Protein AF-A0A5B0H3F7-F1 (afdb_monomer_lite)

Secondary structure (DSSP, 8-state):
-PPP-PPEEEEEEEETT-TTS---GGGGGG-TTTTS-GGGGS-SS--HHHHHHHHHHHHT-TTHHHHHHHHHHHS-TTS--S-BTTB-HHHHHHHHHHTEEEEEEEE-----

Structure (mmCIF, N/CA/C/O backbone):
data_AF-A0A5B0H3F7-F1
#
_entry.id   AF-A0A5B0H3F7-F1
#
loop_
_atom_site.group_PDB
_atom_site.id
_atom_site.type_symbol
_atom_site.label_atom_id
_atom_site.label_alt_id
_atom_site.label_comp_id
_atom_site.label_asym_id
_atom_site.label_entity_id
_atom_site.label_seq_id
_atom_site.pdbx_PDB_ins_code
_atom_site.Cartn_x
_atom_site.Cartn_y
_atom_site.Cartn_z
_atom_site.occupancy
_atom_site.B_iso_or_equiv
_atom_site.auth_seq_id
_atom_site.auth_comp_id
_atom_site.auth_asym_id
_atom_site.auth_atom_id
_atom_site.pdbx_PDB_model_num
ATOM 1 N N . MET A 1 1 ? -2.502 -8.768 36.340 1.00 42.00 1 MET A N 1
ATOM 2 C CA . MET A 1 1 ? -3.172 -7.884 35.363 1.00 42.00 1 MET A CA 1
ATOM 3 C C . MET A 1 1 ? -3.046 -8.545 33.999 1.00 42.00 1 MET A C 1
ATOM 5 O O . MET A 1 1 ? -2.034 -8.363 33.337 1.00 42.00 1 MET A O 1
ATOM 9 N N . SER A 1 2 ? -3.989 -9.424 33.650 1.00 42.44 2 SER A N 1
ATOM 10 C CA . SER A 1 2 ? -3.982 -10.133 32.365 1.00 42.44 2 SER A CA 1
ATOM 11 C C . SER A 1 2 ? -4.442 -9.180 31.269 1.00 42.44 2 SER A C 1
ATOM 13 O O . SER A 1 2 ? -5.530 -8.616 31.375 1.00 42.44 2 SER A O 1
ATOM 15 N N . ALA A 1 3 ? -3.615 -8.972 30.245 1.00 51.62 3 ALA A N 1
ATOM 16 C CA . ALA A 1 3 ? -4.041 -8.264 29.045 1.00 51.62 3 ALA A CA 1
ATOM 17 C C . ALA A 1 3 ? -5.199 -9.046 28.398 1.00 51.62 3 ALA A C 1
ATOM 19 O O . ALA A 1 3 ? -5.106 -10.276 28.320 1.00 51.62 3 ALA A O 1
ATOM 20 N N . PRO A 1 4 ? -6.282 -8.386 27.949 1.00 50.69 4 PRO A N 1
ATOM 21 C CA . PRO A 1 4 ? -7.310 -9.071 27.184 1.00 50.69 4 PRO A CA 1
ATOM 22 C C . PRO A 1 4 ? -6.646 -9.675 25.946 1.00 50.69 4 PRO A C 1
ATOM 24 O O . PRO A 1 4 ? -5.893 -8.991 25.247 1.00 50.69 4 PRO A O 1
ATOM 27 N N . SER A 1 5 ? -6.895 -10.958 25.689 1.00 56.72 5 SER A N 1
ATOM 28 C CA . SER A 1 5 ? -6.510 -11.629 24.450 1.00 56.72 5 SER A CA 1
ATOM 29 C C . SER A 1 5 ? -7.325 -11.028 23.309 1.00 56.72 5 SER A C 1
ATOM 31 O O . SER A 1 5 ? -8.325 -11.593 22.876 1.00 56.72 5 SER A O 1
ATOM 33 N N . GLN A 1 6 ? -6.938 -9.832 22.861 1.00 61.44 6 GLN A N 1
ATOM 34 C CA . GLN A 1 6 ? -7.485 -9.233 21.657 1.00 61.44 6 GLN A CA 1
ATOM 35 C C . GLN A 1 6 ? -7.183 -10.212 20.523 1.00 61.44 6 GLN A C 1
ATOM 37 O O . GLN A 1 6 ? -6.019 -10.543 20.279 1.00 61.44 6 GLN A O 1
ATOM 42 N N . GLY A 1 7 ? -8.242 -10.753 19.915 1.00 63.22 7 GLY A N 1
ATOM 43 C CA . GLY A 1 7 ? -8.138 -11.728 18.836 1.00 63.22 7 GLY A CA 1
ATOM 44 C C . GLY A 1 7 ? -7.143 -11.267 17.773 1.00 63.22 7 GLY A C 1
ATOM 45 O O . GLY A 1 7 ? -6.934 -10.071 17.560 1.00 63.22 7 GLY A O 1
ATOM 46 N N . ARG A 1 8 ? -6.492 -12.221 17.105 1.00 72.62 8 ARG A N 1
ATOM 47 C CA . ARG A 1 8 ? -5.440 -11.887 16.138 1.00 72.62 8 ARG A CA 1
ATOM 48 C C . ARG A 1 8 ? -6.055 -11.068 14.995 1.00 72.62 8 ARG A C 1
ATOM 50 O O . ARG A 1 8 ? -7.002 -11.558 14.367 1.00 72.62 8 ARG A O 1
ATOM 57 N N . PRO A 1 9 ? -5.541 -9.859 14.698 1.00 78.25 9 PRO A N 1
ATOM 58 C CA . PRO A 1 9 ? -5.997 -9.113 13.540 1.00 78.25 9 PRO A CA 1
ATOM 59 C C . PRO A 1 9 ? -5.624 -9.897 12.283 1.00 78.25 9 PRO A C 1
ATOM 61 O O .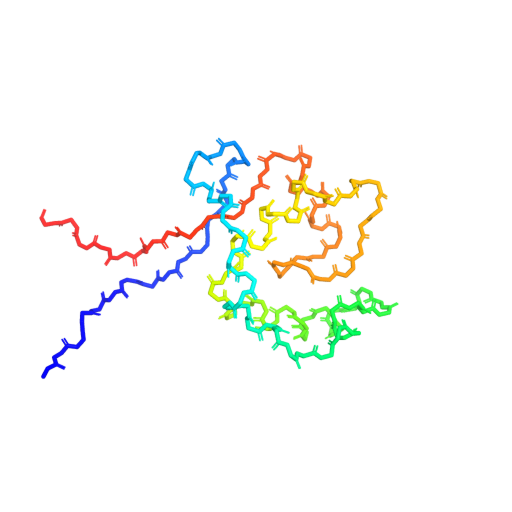 PRO A 1 9 ? -4.477 -10.309 12.092 1.00 78.25 9 PRO A O 1
ATOM 64 N N . VAL A 1 10 ? -6.613 -10.123 11.430 1.00 83.25 10 VAL A N 1
ATOM 65 C CA . VAL A 1 10 ? -6.451 -10.725 10.112 1.00 83.25 10 VAL A CA 1
ATOM 66 C C . VAL A 1 10 ? -6.860 -9.719 9.053 1.00 83.25 10 VAL A C 1
ATOM 68 O O . VAL A 1 10 ? -7.756 -8.901 9.253 1.00 83.25 10 VAL A O 1
ATOM 71 N N . LEU A 1 11 ? -6.211 -9.798 7.899 1.00 86.75 11 LEU A N 1
ATOM 72 C CA . LEU A 1 11 ? -6.597 -9.010 6.740 1.00 86.75 11 LEU A CA 1
ATOM 73 C C . LEU A 1 11 ? -7.559 -9.821 5.883 1.00 86.75 11 LEU A C 1
ATOM 75 O O . LEU A 1 11 ? -7.297 -10.990 5.589 1.00 86.75 11 LEU A O 1
ATOM 79 N N . ARG A 1 12 ? -8.657 -9.191 5.475 1.00 88.75 12 ARG A N 1
ATOM 80 C CA . ARG A 1 12 ? -9.639 -9.757 4.550 1.00 88.75 12 ARG A CA 1
ATOM 81 C C . ARG A 1 12 ? -9.741 -8.894 3.305 1.00 88.75 12 ARG A C 1
ATOM 83 O O . ARG A 1 12 ? -9.623 -7.676 3.389 1.00 88.75 12 ARG A O 1
ATOM 90 N N . LEU A 1 13 ? -9.962 -9.540 2.164 1.00 91.06 13 LEU A N 1
ATOM 91 C CA . LEU A 1 13 ? -10.334 -8.853 0.932 1.00 91.06 13 LEU A CA 1
ATOM 92 C C . LEU A 1 13 ? -11.806 -8.449 1.015 1.00 91.06 13 LEU A C 1
ATOM 94 O O . LEU A 1 13 ? -12.653 -9.289 1.313 1.00 91.06 13 LEU A O 1
ATOM 98 N N . VAL A 1 14 ? -12.088 -7.178 0.753 1.00 90.44 14 VAL A N 1
ATOM 99 C CA . VAL A 1 14 ? -13.434 -6.588 0.781 1.00 90.44 14 VAL A CA 1
ATOM 100 C C . VAL A 1 14 ? -13.632 -5.672 -0.433 1.00 90.44 14 VAL A C 1
ATOM 102 O O . VAL A 1 14 ? -12.635 -5.246 -1.026 1.00 90.44 14 VAL A O 1
ATOM 105 N N . PRO A 1 15 ? -14.877 -5.349 -0.831 1.00 90.69 15 PRO A N 1
ATOM 106 C CA . PRO A 1 15 ? -15.131 -4.331 -1.847 1.00 90.69 15 PRO A CA 1
ATOM 107 C C . PRO A 1 15 ? -14.531 -2.975 -1.458 1.00 90.69 15 PRO A C 1
ATOM 109 O O . PRO A 1 15 ? -14.599 -2.570 -0.303 1.00 90.69 15 PRO A O 1
ATOM 112 N N . ILE A 1 16 ? -13.989 -2.234 -2.427 1.00 84.31 16 ILE A N 1
ATOM 113 C CA . ILE A 1 16 ? -13.420 -0.893 -2.197 1.00 84.31 16 ILE A CA 1
ATOM 114 C C . ILE A 1 16 ? -14.477 0.135 -1.754 1.00 84.31 16 ILE A C 1
ATOM 116 O O . ILE A 1 16 ? -14.140 1.179 -1.211 1.00 84.31 16 ILE A O 1
ATOM 120 N N . THR A 1 17 ? -15.757 -0.176 -1.961 1.00 81.94 17 THR A N 1
ATOM 121 C CA . THR A 1 17 ? -16.913 0.627 -1.540 1.00 81.94 17 THR A CA 1
ATOM 122 C C . THR A 1 17 ? -17.342 0.370 -0.091 1.00 81.94 17 THR A C 1
ATOM 124 O O . THR A 1 17 ? -18.410 0.830 0.304 1.00 81.94 17 THR A O 1
ATOM 127 N N . ASP A 1 18 ? -16.587 -0.414 0.683 1.00 78.44 18 ASP A N 1
ATOM 128 C CA . ASP A 1 18 ? -16.907 -0.700 2.083 1.00 78.44 18 ASP A CA 1
ATOM 129 C C . ASP A 1 18 ? -16.906 0.603 2.917 1.00 78.44 18 ASP A C 1
ATOM 131 O O . ASP A 1 18 ? -15.869 1.265 3.010 1.00 78.44 18 ASP A O 1
ATOM 135 N N . PRO A 1 19 ? -18.036 0.990 3.545 1.00 66.00 19 PRO A N 1
ATOM 136 C CA . PRO A 1 19 ? -18.142 2.238 4.304 1.00 66.00 19 PRO A CA 1
ATOM 137 C C . PRO A 1 19 ? -17.324 2.235 5.605 1.00 66.00 19 PRO A C 1
ATOM 139 O O . PRO A 1 19 ? -17.204 3.274 6.249 1.00 66.00 19 PRO A O 1
ATOM 142 N N . THR A 1 20 ? -16.770 1.089 6.013 1.00 67.25 20 THR A N 1
ATOM 143 C CA . THR A 1 20 ? -15.850 0.992 7.158 1.00 67.25 20 THR A CA 1
ATOM 144 C C . THR A 1 20 ? -14.418 1.404 6.809 1.00 67.25 20 THR A C 1
ATOM 146 O O . THR A 1 20 ? -13.583 1.557 7.704 1.00 67.25 20 THR A O 1
ATOM 149 N N . ALA A 1 21 ? -14.116 1.620 5.524 1.00 60.56 21 ALA A N 1
ATOM 150 C CA . ALA A 1 21 ? -12.844 2.171 5.088 1.00 60.56 21 ALA A CA 1
ATOM 151 C C . ALA A 1 21 ? -12.715 3.639 5.536 1.00 60.56 21 ALA A C 1
ATOM 153 O O . ALA A 1 21 ? -13.382 4.529 5.017 1.00 60.56 21 ALA A O 1
ATOM 154 N N . SER A 1 22 ? -11.854 3.895 6.523 1.00 61.53 22 SER A N 1
ATOM 155 C CA . SER A 1 22 ? -11.592 5.247 7.031 1.00 61.53 22 SER A CA 1
ATOM 156 C C . SER A 1 22 ? -10.865 6.120 5.997 1.00 61.53 22 SER A C 1
ATOM 158 O O . SER A 1 22 ? -9.853 5.702 5.436 1.00 61.53 22 SER A O 1
ATOM 160 N N . THR A 1 23 ? -11.339 7.356 5.810 1.00 62.56 23 THR A N 1
ATOM 161 C CA . THR A 1 23 ? -10.692 8.418 5.005 1.00 62.56 23 THR A CA 1
ATOM 162 C C . THR A 1 23 ? -9.637 9.203 5.803 1.00 62.56 23 THR A C 1
ATOM 164 O O . THR A 1 23 ? -9.028 10.138 5.287 1.00 62.56 23 THR A O 1
ATOM 167 N N . ASP A 1 24 ? -9.430 8.872 7.081 1.00 68.25 24 ASP A N 1
ATOM 168 C CA . ASP A 1 24 ? -8.490 9.581 7.952 1.00 68.25 24 ASP A CA 1
ATOM 169 C C . ASP A 1 24 ? -7.046 9.359 7.491 1.00 68.25 24 ASP A C 1
ATOM 171 O O . ASP A 1 24 ? -6.558 8.238 7.498 1.00 68.25 24 ASP A O 1
ATOM 175 N N . THR A 1 25 ? -6.337 10.421 7.119 1.00 76.38 25 THR A N 1
ATOM 176 C CA . THR A 1 25 ? -4.954 10.363 6.627 1.00 76.38 25 THR A CA 1
ATOM 177 C C . THR A 1 25 ? -3.906 10.177 7.724 1.00 76.38 25 THR A C 1
ATOM 179 O O . THR A 1 25 ? -2.745 9.902 7.396 1.00 76.38 25 THR A O 1
ATOM 182 N N . ARG A 1 26 ? -4.294 10.285 9.005 1.00 86.19 26 ARG A N 1
ATOM 183 C CA . ARG A 1 26 ? -3.396 10.137 10.165 1.00 86.19 26 ARG A CA 1
ATOM 184 C C . ARG A 1 26 ? -2.766 8.753 10.277 1.00 86.19 26 ARG A C 1
ATOM 186 O O . ARG A 1 26 ? -1.714 8.623 10.888 1.00 86.19 26 ARG A O 1
ATOM 193 N N . TRP A 1 27 ? -3.317 7.742 9.596 1.00 88.62 27 TRP A N 1
ATOM 194 C CA . TRP A 1 27 ? -2.714 6.405 9.529 1.00 88.62 27 TRP A CA 1
ATOM 195 C C . TRP A 1 27 ? -1.250 6.431 9.061 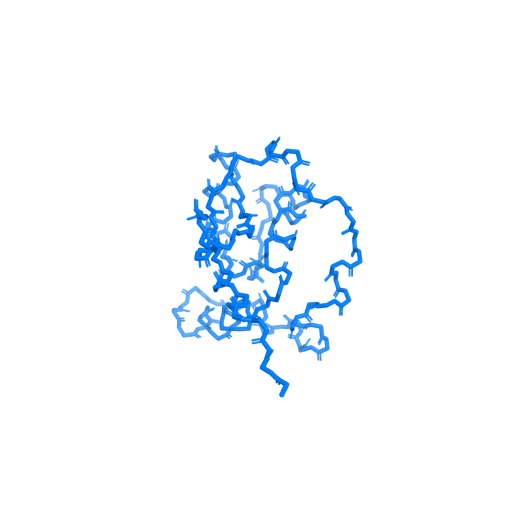1.00 88.62 27 TRP A C 1
ATOM 197 O O . TRP A 1 27 ? -0.487 5.524 9.386 1.00 88.62 27 TRP A O 1
ATOM 207 N N . ARG A 1 28 ? -0.832 7.450 8.293 1.00 91.56 28 ARG A N 1
ATOM 208 C CA . ARG A 1 28 ? 0.555 7.573 7.818 1.00 91.56 28 ARG A CA 1
ATOM 209 C C . ARG A 1 28 ? 1.559 7.712 8.965 1.00 91.56 28 ARG A C 1
ATOM 211 O O . ARG A 1 28 ? 2.689 7.261 8.806 1.00 91.56 28 ARG A O 1
ATOM 218 N N . GLU A 1 29 ? 1.149 8.284 10.095 1.00 91.31 29 GLU A N 1
ATOM 219 C CA . GLU A 1 29 ? 1.995 8.477 11.282 1.00 91.31 29 GLU A CA 1
ATOM 220 C C . GLU A 1 29 ? 2.323 7.143 11.973 1.00 91.31 29 GLU A C 1
ATOM 222 O O . GLU A 1 29 ? 3.430 6.963 12.475 1.00 91.31 29 GLU A O 1
ATOM 227 N N . ASP A 1 30 ? 1.413 6.168 11.894 1.00 93.62 30 ASP A N 1
ATOM 228 C CA . ASP A 1 30 ? 1.568 4.826 12.474 1.00 93.62 30 ASP A CA 1
ATOM 229 C C . ASP A 1 30 ? 2.185 3.807 11.493 1.00 93.62 30 ASP A C 1
ATOM 231 O O . ASP A 1 30 ? 2.227 2.595 11.749 1.00 93.62 30 ASP A O 1
ATOM 235 N N . ALA A 1 31 ? 2.637 4.257 10.320 1.00 95.50 31 ALA A N 1
ATOM 236 C CA . ALA A 1 31 ? 3.195 3.373 9.310 1.00 95.50 31 ALA A CA 1
ATOM 237 C C . ALA A 1 31 ? 4.560 2.823 9.745 1.00 95.50 31 ALA A C 1
ATOM 239 O O . ALA A 1 31 ? 5.523 3.563 9.903 1.00 95.50 31 ALA A O 1
ATOM 240 N N . ALA A 1 32 ? 4.696 1.496 9.813 1.00 96.25 32 ALA A N 1
ATOM 241 C CA . ALA A 1 32 ? 5.962 0.839 10.167 1.00 96.25 32 ALA A CA 1
ATOM 242 C C . ALA A 1 32 ? 7.115 1.122 9.178 1.00 96.25 32 ALA A C 1
ATOM 244 O O . ALA A 1 32 ? 8.274 0.849 9.477 1.00 96.25 32 ALA A O 1
ATOM 245 N N . CYS A 1 33 ? 6.799 1.619 7.979 1.00 95.75 33 CYS A N 1
ATOM 246 C CA . CYS A 1 33 ? 7.786 2.059 6.998 1.00 95.75 33 CYS A CA 1
ATOM 247 C C . CYS A 1 33 ? 8.198 3.530 7.148 1.00 95.75 33 CYS A C 1
ATOM 249 O O . CYS A 1 33 ? 9.120 3.955 6.454 1.00 95.75 33 CYS A O 1
ATOM 251 N N . ALA A 1 34 ? 7.538 4.311 8.009 1.00 94.00 34 ALA A N 1
ATOM 252 C CA . ALA A 1 34 ? 7.909 5.696 8.259 1.00 94.00 34 ALA A CA 1
ATOM 253 C C . ALA A 1 34 ? 9.351 5.768 8.792 1.00 94.00 34 ALA A C 1
ATOM 255 O O . ALA A 1 34 ? 9.733 5.023 9.693 1.00 94.00 34 ALA A O 1
ATOM 256 N N . GLY A 1 35 ? 10.169 6.637 8.192 1.00 91.75 35 GLY A N 1
ATOM 257 C CA . GLY A 1 35 ? 11.587 6.787 8.536 1.00 91.75 35 GLY A CA 1
ATOM 258 C C . GLY A 1 35 ? 12.532 5.748 7.917 1.00 91.75 35 GLY A C 1
ATOM 259 O O . GLY A 1 35 ? 13.738 5.837 8.131 1.00 91.75 35 GLY A O 1
ATOM 260 N N . LEU A 1 36 ? 12.026 4.784 7.139 1.00 95.00 36 LEU A N 1
ATOM 261 C CA . LEU A 1 36 ? 12.871 3.908 6.323 1.00 95.00 36 LEU A CA 1
ATOM 262 C C . LEU A 1 36 ? 13.213 4.568 4.982 1.00 95.00 36 LEU A C 1
ATOM 264 O O . LEU A 1 36 ? 12.462 5.402 4.480 1.00 95.00 36 LEU A O 1
ATOM 268 N N . ASP A 1 37 ? 14.324 4.137 4.383 1.00 94.75 37 ASP A N 1
ATOM 269 C CA . ASP A 1 37 ? 14.712 4.538 3.029 1.00 94.75 37 ASP A CA 1
ATOM 270 C C . ASP A 1 37 ? 13.617 4.163 2.016 1.00 94.75 37 ASP A C 1
ATOM 272 O O . ASP A 1 37 ? 13.188 3.004 1.940 1.00 94.75 37 ASP A O 1
ATOM 276 N N . THR A 1 38 ? 13.172 5.150 1.239 1.00 92.62 38 THR A N 1
ATOM 277 C CA . THR A 1 38 ? 12.129 4.994 0.228 1.00 92.62 38 THR A CA 1
ATOM 278 C C . THR A 1 38 ? 12.549 4.033 -0.872 1.00 92.62 38 THR A C 1
ATOM 280 O O . THR A 1 38 ? 11.710 3.250 -1.316 1.00 92.62 38 THR A O 1
ATOM 283 N N . GLU A 1 39 ? 13.830 4.004 -1.255 1.00 94.25 39 GLU A N 1
ATOM 284 C CA . GLU A 1 39 ? 14.339 3.139 -2.334 1.00 94.25 39 GLU A CA 1
ATOM 285 C C . GLU A 1 39 ? 14.105 1.655 -2.038 1.00 94.25 39 GLU A C 1
ATOM 287 O O . GLU A 1 39 ? 13.876 0.841 -2.934 1.00 94.25 39 GLU A O 1
ATOM 292 N N . ARG A 1 40 ? 14.026 1.293 -0.753 1.00 93.88 40 ARG A N 1
ATOM 293 C CA . ARG A 1 40 ? 13.698 -0.068 -0.319 1.00 93.88 40 ARG A CA 1
ATOM 294 C C . ARG A 1 40 ? 12.325 -0.539 -0.804 1.00 93.88 40 ARG A C 1
ATOM 296 O O . ARG A 1 40 ? 12.102 -1.744 -0.914 1.00 93.88 40 ARG A O 1
ATOM 303 N N . PHE A 1 41 ? 11.404 0.386 -1.066 1.00 95.88 41 PHE A N 1
ATOM 304 C CA . PHE A 1 41 ? 10.051 0.106 -1.541 1.00 95.88 41 PHE A CA 1
ATOM 305 C C . PHE A 1 41 ? 9.913 0.237 -3.062 1.00 95.88 41 PHE A C 1
ATOM 307 O O . PHE A 1 41 ? 8.840 -0.062 -3.582 1.00 95.88 41 PHE A O 1
ATOM 314 N N . PHE A 1 42 ? 10.978 0.594 -3.785 1.00 95.25 42 PHE A N 1
ATOM 315 C CA . PHE A 1 42 ? 11.019 0.673 -5.248 1.00 95.25 42 PHE A CA 1
ATOM 316 C C . PHE A 1 42 ? 12.079 -0.292 -5.800 1.00 95.25 42 PHE A C 1
ATOM 318 O O . PHE A 1 42 ? 13.145 0.131 -6.237 1.00 95.25 42 PHE A O 1
ATOM 325 N N . PRO A 1 43 ? 11.820 -1.614 -5.771 1.00 91.62 43 PRO A N 1
ATOM 326 C CA . PRO A 1 43 ? 12.796 -2.583 -6.248 1.00 91.62 43 PRO A CA 1
ATOM 327 C C . PRO A 1 43 ? 13.072 -2.402 -7.749 1.00 91.62 43 PRO A C 1
ATOM 329 O O . PRO A 1 43 ? 12.157 -2.169 -8.538 1.00 91.62 43 PRO A O 1
ATOM 332 N N . VAL A 1 44 ? 14.342 -2.560 -8.137 1.00 89.19 44 VAL A N 1
ATOM 333 C CA . VAL A 1 44 ? 14.811 -2.457 -9.535 1.00 89.19 44 VAL A CA 1
ATOM 334 C C . VAL A 1 44 ? 14.367 -3.629 -10.417 1.00 89.19 44 VAL A C 1
ATOM 336 O O . VAL A 1 44 ? 14.457 -3.555 -11.640 1.00 89.19 44 VAL A O 1
ATOM 339 N N . ASP A 1 45 ? 13.911 -4.722 -9.803 1.00 88.00 45 ASP A N 1
ATOM 340 C CA . ASP A 1 45 ? 13.399 -5.909 -10.474 1.00 88.00 45 ASP A CA 1
ATOM 341 C C . ASP A 1 45 ? 12.270 -6.581 -9.674 1.00 88.00 45 ASP A C 1
ATOM 343 O O . ASP A 1 45 ? 12.085 -6.341 -8.480 1.00 88.00 45 ASP A O 1
ATOM 347 N N . ASP A 1 46 ? 11.527 -7.467 -10.340 1.00 87.06 46 ASP A N 1
ATOM 348 C CA . ASP A 1 46 ? 10.415 -8.221 -9.748 1.00 87.06 46 ASP A CA 1
ATOM 349 C C . ASP A 1 46 ? 10.861 -9.551 -9.108 1.00 87.06 46 ASP A C 1
ATOM 351 O O . ASP A 1 46 ? 10.041 -10.442 -8.857 1.00 87.06 46 ASP A O 1
ATOM 355 N N . ARG A 1 47 ? 12.163 -9.745 -8.849 1.00 91.00 47 ARG A N 1
ATOM 356 C CA . ARG A 1 47 ? 12.637 -10.995 -8.242 1.00 91.00 47 ARG A CA 1
ATOM 357 C C . ARG A 1 47 ? 12.074 -11.125 -6.830 1.00 91.00 47 ARG A C 1
ATOM 359 O O . ARG A 1 47 ? 12.013 -10.165 -6.063 1.00 91.00 47 ARG A O 1
ATOM 366 N N . ALA A 1 48 ? 11.736 -12.357 -6.448 1.00 89.12 48 ALA A N 1
ATOM 367 C CA . ALA A 1 48 ? 11.115 -12.641 -5.156 1.00 89.12 48 ALA A CA 1
ATOM 368 C C . ALA A 1 48 ? 11.918 -12.088 -3.962 1.00 89.12 48 ALA A C 1
ATOM 370 O O . ALA A 1 48 ? 11.326 -11.582 -3.015 1.00 89.12 48 ALA A O 1
ATOM 371 N N . ALA A 1 49 ? 13.254 -12.125 -4.012 1.00 90.00 49 ALA A N 1
ATOM 372 C CA . ALA A 1 49 ? 14.108 -11.586 -2.952 1.00 90.00 49 ALA A CA 1
ATOM 373 C C . ALA A 1 49 ? 13.991 -10.053 -2.801 1.00 90.00 49 ALA A C 1
ATOM 375 O O . ALA A 1 49 ? 13.885 -9.551 -1.675 1.00 90.00 49 ALA A O 1
ATOM 376 N N . SER A 1 50 ? 13.963 -9.333 -3.928 1.00 91.06 50 SER A N 1
ATOM 377 C CA . SER A 1 50 ? 13.817 -7.873 -4.001 1.00 91.06 50 SER A CA 1
ATOM 378 C C . SER A 1 50 ? 12.446 -7.425 -3.499 1.00 91.06 50 SER A C 1
ATOM 380 O O . SER A 1 50 ? 12.333 -6.443 -2.773 1.00 91.06 50 SER A O 1
ATOM 382 N N . VAL A 1 51 ? 11.404 -8.196 -3.817 1.00 94.19 51 VAL A N 1
ATOM 383 C CA . VAL A 1 51 ? 10.015 -7.913 -3.436 1.00 94.19 51 VAL A CA 1
ATOM 384 C C . VAL A 1 51 ? 9.705 -8.314 -1.986 1.00 94.19 51 VAL A C 1
ATOM 386 O O . VAL A 1 51 ? 8.993 -7.602 -1.276 1.00 94.19 51 VAL A O 1
ATOM 389 N N . GLU A 1 52 ? 10.217 -9.447 -1.502 1.00 94.50 52 GLU A N 1
ATOM 390 C CA . GLU A 1 52 ? 9.860 -9.970 -0.175 1.00 94.50 52 GLU A CA 1
ATOM 391 C C . GLU A 1 52 ? 10.421 -9.100 0.963 1.00 94.50 52 GLU A C 1
ATOM 393 O O . GLU A 1 52 ? 9.805 -8.969 2.022 1.00 94.50 52 GLU A O 1
ATOM 398 N N . THR A 1 53 ? 11.567 -8.453 0.752 1.00 91.75 53 THR A N 1
ATOM 399 C CA . THR A 1 53 ? 12.203 -7.592 1.758 1.00 91.75 53 THR A CA 1
ATOM 400 C C . THR A 1 53 ? 11.333 -6.403 2.196 1.00 91.75 53 THR A C 1
ATOM 402 O O . THR A 1 53 ? 11.103 -6.280 3.403 1.00 91.75 53 THR A O 1
ATOM 405 N N . PRO A 1 54 ? 10.812 -5.548 1.296 1.00 94.62 54 PRO A N 1
ATOM 406 C CA . PRO A 1 54 ? 9.833 -4.521 1.657 1.00 94.62 54 PRO A CA 1
ATOM 407 C C . PRO A 1 54 ? 8.483 -5.109 2.083 1.00 94.62 54 PRO A C 1
ATOM 409 O O . PRO A 1 54 ? 7.862 -4.597 3.016 1.00 94.62 54 PRO A O 1
ATOM 412 N N . ARG A 1 55 ? 8.032 -6.226 1.487 1.00 94.81 55 ARG A N 1
ATOM 413 C CA . ARG A 1 55 ? 6.772 -6.870 1.907 1.00 94.81 55 ARG A CA 1
ATOM 414 C C . ARG A 1 55 ? 6.777 -7.287 3.372 1.00 94.81 55 ARG A C 1
ATOM 416 O O . ARG A 1 55 ? 5.736 -7.166 4.016 1.00 94.81 55 ARG A O 1
ATOM 423 N N . ARG A 1 56 ? 7.908 -7.751 3.913 1.00 95.12 56 ARG A N 1
ATOM 424 C CA . ARG A 1 56 ? 8.031 -8.087 5.341 1.00 95.12 56 ARG A CA 1
ATOM 425 C C . ARG A 1 56 ? 7.705 -6.904 6.248 1.00 95.12 56 ARG A C 1
ATOM 427 O O . ARG A 1 56 ? 6.992 -7.099 7.226 1.00 95.12 56 ARG A O 1
ATOM 434 N N . VAL A 1 57 ? 8.144 -5.695 5.889 1.00 95.94 57 VAL A N 1
ATOM 435 C CA . VAL A 1 57 ? 7.788 -4.469 6.624 1.00 95.94 57 VAL A CA 1
ATOM 436 C C . VAL A 1 57 ? 6.274 -4.269 6.591 1.00 95.94 57 VAL A C 1
ATOM 438 O O . VAL A 1 57 ? 5.642 -4.083 7.627 1.00 95.94 57 VAL A O 1
ATOM 441 N N . CYS A 1 58 ? 5.661 -4.397 5.413 1.00 95.56 58 CYS A N 1
ATOM 442 C CA . CYS A 1 58 ? 4.217 -4.240 5.281 1.00 95.56 58 CYS A CA 1
ATOM 443 C C . CYS A 1 58 ? 3.418 -5.308 6.050 1.00 95.56 58 CYS A C 1
ATOM 445 O O . CYS A 1 58 ? 2.360 -4.987 6.580 1.00 95.56 58 CYS A O 1
ATOM 447 N N . ARG A 1 59 ? 3.885 -6.564 6.128 1.00 92.00 59 ARG A N 1
ATOM 448 C CA . ARG A 1 59 ? 3.162 -7.668 6.798 1.00 92.00 59 ARG A CA 1
ATOM 449 C C . ARG A 1 59 ? 2.913 -7.412 8.286 1.00 92.00 59 ARG A C 1
ATOM 451 O O . ARG A 1 59 ? 1.880 -7.847 8.782 1.00 92.00 59 ARG A O 1
ATOM 458 N N . GLY A 1 60 ? 3.828 -6.721 8.964 1.00 90.56 60 GLY A N 1
ATOM 459 C CA . GLY A 1 60 ? 3.679 -6.318 10.366 1.00 90.56 60 GLY A CA 1
ATOM 460 C C . GLY A 1 60 ? 3.117 -4.907 10.561 1.00 90.56 60 GLY A C 1
ATOM 461 O O . GLY A 1 60 ? 2.990 -4.465 11.697 1.00 90.56 60 GLY A O 1
ATOM 462 N N . CYS A 1 61 ? 2.812 -4.184 9.481 1.00 93.81 61 CYS A N 1
ATOM 463 C CA . CYS A 1 61 ? 2.400 -2.787 9.558 1.00 93.81 61 CYS A CA 1
ATOM 464 C C . CYS A 1 61 ? 0.930 -2.674 10.010 1.00 93.81 61 CYS A C 1
ATOM 466 O O . CYS A 1 61 ? 0.054 -3.214 9.321 1.00 93.81 61 CYS A O 1
ATOM 468 N N . PRO A 1 62 ? 0.627 -1.953 11.109 1.00 91.44 62 PRO A N 1
ATOM 469 C CA . PRO A 1 62 ? -0.731 -1.868 11.659 1.00 91.44 62 PRO A CA 1
ATOM 470 C C . PRO A 1 62 ? -1.712 -1.175 10.706 1.00 91.44 62 PRO A C 1
ATOM 472 O O . PRO A 1 62 ? -2.901 -1.479 10.693 1.00 91.44 62 PRO A O 1
ATOM 475 N N . VAL A 1 63 ? -1.201 -0.301 9.838 1.00 93.38 63 VAL A N 1
ATOM 476 C CA . VAL A 1 63 ? -1.991 0.505 8.896 1.00 93.38 63 VAL A CA 1
ATOM 477 C C . VAL A 1 63 ? -2.011 -0.061 7.478 1.00 93.38 63 VAL A C 1
ATOM 479 O O . VAL A 1 63 ? -2.375 0.630 6.528 1.00 93.38 63 VAL A O 1
ATOM 482 N N . ARG A 1 64 ? -1.633 -1.335 7.298 1.00 93.00 64 ARG A N 1
ATOM 483 C CA . ARG A 1 64 ? -1.543 -1.971 5.973 1.00 93.00 64 ARG A CA 1
ATOM 484 C C . ARG A 1 64 ? -2.838 -1.860 5.157 1.00 93.00 64 ARG A C 1
ATOM 486 O O . ARG A 1 64 ? -2.759 -1.635 3.951 1.00 93.00 64 ARG A O 1
ATOM 493 N N . ALA A 1 65 ? -3.997 -2.027 5.797 1.00 91.44 65 ALA A N 1
ATOM 494 C CA . ALA A 1 65 ? -5.301 -1.913 5.143 1.00 91.44 65 ALA A CA 1
ATOM 495 C C . ALA A 1 65 ? -5.571 -0.481 4.652 1.00 91.44 65 ALA A C 1
ATOM 497 O O . ALA A 1 65 ? -5.808 -0.279 3.465 1.00 91.44 65 ALA A O 1
ATOM 498 N N . ALA A 1 66 ? -5.436 0.508 5.541 1.00 90.75 66 ALA A N 1
ATOM 499 C CA . ALA A 1 66 ? -5.641 1.919 5.215 1.00 90.75 66 ALA A CA 1
ATOM 500 C C . ALA A 1 66 ? -4.685 2.400 4.109 1.00 90.75 66 ALA A C 1
ATOM 502 O O . ALA A 1 66 ? -5.121 3.022 3.146 1.00 90.75 66 ALA A O 1
ATOM 503 N N . CYS A 1 67 ? -3.406 2.015 4.193 1.00 93.81 67 CYS A N 1
ATOM 504 C CA . CYS A 1 67 ? -2.395 2.318 3.180 1.00 93.81 67 CYS A CA 1
ATOM 505 C C . CYS A 1 67 ? -2.784 1.803 1.788 1.00 93.81 67 CYS A C 1
ATOM 507 O O . CYS A 1 67 ? -2.646 2.526 0.803 1.00 93.81 67 CYS A O 1
ATOM 509 N N . LEU A 1 68 ? -3.261 0.557 1.690 1.00 93.62 68 LEU A N 1
ATOM 510 C CA . LEU A 1 68 ? -3.639 -0.013 0.400 1.00 93.62 68 LEU A CA 1
ATOM 511 C C . LEU A 1 68 ? -4.895 0.649 -0.168 1.00 93.62 68 LEU A C 1
ATOM 513 O O . LEU A 1 68 ? -4.926 0.942 -1.359 1.00 93.62 68 LEU A O 1
ATOM 517 N N . THR A 1 69 ? -5.902 0.896 0.669 1.00 91.38 69 THR A N 1
ATOM 518 C CA . THR A 1 69 ? -7.137 1.568 0.249 1.00 91.38 69 THR A CA 1
ATOM 519 C C . THR A 1 69 ? -6.855 2.976 -0.271 1.00 91.38 69 THR A C 1
ATOM 521 O O . THR A 1 69 ? -7.303 3.318 -1.362 1.00 91.38 69 THR A O 1
ATOM 524 N N . ASP A 1 70 ? -6.061 3.761 0.462 1.00 90.69 70 ASP A N 1
ATOM 525 C CA . ASP A 1 70 ? -5.667 5.117 0.066 1.00 90.69 70 ASP A CA 1
ATOM 526 C C . ASP A 1 70 ? -4.892 5.117 -1.258 1.00 90.69 70 ASP A C 1
ATOM 528 O O . ASP A 1 70 ? -5.233 5.863 -2.178 1.00 90.69 70 ASP A O 1
ATOM 532 N N . VAL A 1 71 ? -3.908 4.224 -1.411 1.00 93.38 71 VAL A N 1
ATOM 533 C CA . VAL A 1 71 ? -3.146 4.109 -2.663 1.00 93.38 71 VAL A CA 1
ATOM 534 C C . VAL A 1 71 ? -4.037 3.697 -3.829 1.00 93.38 71 VAL A C 1
ATOM 536 O O . VAL A 1 71 ? -3.942 4.303 -4.889 1.00 93.38 71 VAL A O 1
ATOM 539 N N . LEU A 1 72 ? -4.919 2.708 -3.667 1.00 92.81 72 LEU A N 1
ATOM 540 C CA . LEU A 1 72 ? -5.807 2.273 -4.750 1.00 92.81 72 LEU A CA 1
ATOM 541 C C . LEU A 1 72 ? -6.796 3.366 -5.181 1.00 92.81 72 LEU A C 1
ATOM 543 O O . LEU A 1 72 ? -7.205 3.367 -6.341 1.00 92.81 72 LEU A O 1
ATOM 547 N N . ALA A 1 73 ? -7.166 4.272 -4.271 1.00 89.50 73 ALA A N 1
ATOM 548 C CA . ALA A 1 73 ? -8.046 5.402 -4.553 1.00 89.50 73 ALA A CA 1
ATOM 549 C C . ALA A 1 73 ? -7.328 6.587 -5.226 1.00 89.50 73 ALA A C 1
ATOM 551 O O . ALA A 1 73 ? -7.974 7.371 -5.919 1.00 89.50 73 ALA A O 1
ATOM 552 N N . THR A 1 74 ? -6.017 6.737 -5.015 1.00 90.25 74 THR A N 1
ATOM 553 C CA . THR A 1 74 ? -5.263 7.944 -5.405 1.00 90.25 74 THR A CA 1
ATOM 554 C C . THR A 1 74 ? -4.218 7.714 -6.497 1.00 90.25 74 THR A C 1
ATOM 556 O O . THR A 1 74 ? -3.870 8.657 -7.208 1.00 90.25 74 THR A O 1
ATOM 559 N N . GLU A 1 75 ? -3.700 6.492 -6.660 1.00 91.62 75 GLU A N 1
ATOM 560 C CA . GLU A 1 75 ? -2.664 6.198 -7.652 1.00 91.62 75 GLU A CA 1
ATOM 561 C C . GLU A 1 75 ? -3.237 6.138 -9.074 1.00 91.62 75 GLU A C 1
ATOM 563 O O . GLU A 1 75 ? -4.297 5.557 -9.309 1.00 91.62 75 GLU A O 1
ATOM 568 N N . ASP A 1 76 ? -2.494 6.665 -10.053 1.00 92.62 76 ASP A N 1
ATOM 569 C CA . ASP A 1 76 ? -2.839 6.535 -11.470 1.00 92.62 76 ASP A CA 1
ATOM 570 C C . ASP A 1 76 ? -2.874 5.041 -11.863 1.00 92.62 76 ASP A C 1
ATOM 572 O O . ASP A 1 76 ? -1.837 4.362 -11.824 1.00 92.62 76 ASP A O 1
ATOM 576 N N . PRO A 1 77 ? -4.034 4.488 -12.275 1.00 88.31 77 PRO A N 1
ATOM 577 C CA . PRO A 1 77 ? -4.139 3.078 -12.637 1.00 88.31 77 PRO A CA 1
ATOM 578 C C . PRO A 1 77 ? -3.222 2.657 -13.792 1.00 88.31 77 PRO A C 1
ATOM 580 O O . PRO A 1 77 ? -2.821 1.490 -13.857 1.00 88.31 77 PRO A O 1
ATOM 583 N N . ALA A 1 78 ? -2.859 3.587 -14.680 1.00 87.69 78 ALA A N 1
ATOM 584 C CA . ALA A 1 78 ? -1.951 3.338 -15.793 1.00 87.69 78 ALA A CA 1
ATOM 585 C C . ALA A 1 78 ? -0.471 3.362 -15.370 1.00 87.69 78 ALA A C 1
ATOM 587 O O . ALA A 1 78 ? 0.368 2.750 -16.035 1.00 87.69 78 ALA A O 1
ATOM 588 N N . ARG A 1 79 ? -0.132 4.023 -14.254 1.00 88.94 79 ARG A N 1
ATOM 589 C CA . ARG A 1 79 ? 1.252 4.289 -13.828 1.00 88.94 79 ARG A CA 1
ATOM 590 C C . ARG A 1 79 ? 1.459 3.945 -12.353 1.00 88.94 79 ARG A C 1
ATOM 592 O O . ARG A 1 79 ? 1.426 4.803 -11.478 1.00 88.94 79 ARG A O 1
ATOM 599 N N . ARG A 1 80 ? 1.711 2.658 -12.097 1.00 92.44 80 ARG A N 1
ATOM 600 C CA . ARG A 1 80 ? 1.929 2.091 -10.757 1.00 92.44 80 ARG A CA 1
ATOM 601 C C . ARG A 1 80 ? 3.347 1.584 -10.588 1.00 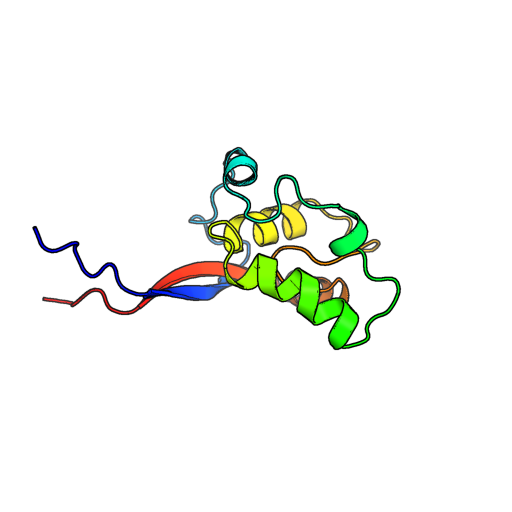92.44 80 ARG A C 1
ATOM 603 O O . ARG A 1 80 ? 3.858 0.894 -11.470 1.00 92.44 80 ARG A O 1
ATOM 610 N N . TYR A 1 81 ? 3.922 1.853 -9.421 1.00 93.38 81 TYR A N 1
ATOM 611 C CA . TYR A 1 81 ? 5.306 1.526 -9.082 1.00 93.38 81 TYR A CA 1
ATOM 612 C C . TYR A 1 81 ? 5.426 1.122 -7.613 1.00 93.38 81 TYR A C 1
ATOM 614 O O . TYR A 1 81 ? 4.520 1.380 -6.817 1.00 93.38 81 TYR A O 1
ATOM 622 N N . GLY A 1 82 ? 6.538 0.471 -7.278 1.00 94.81 82 GLY A N 1
ATOM 623 C CA . GLY A 1 82 ? 6.898 0.135 -5.905 1.00 94.81 82 GLY A CA 1
ATOM 624 C C . GLY A 1 82 ? 5.929 -0.793 -5.164 1.00 94.81 82 GLY A C 1
ATOM 625 O O . GLY A 1 82 ? 4.900 -1.251 -5.678 1.00 94.81 82 GLY A O 1
ATOM 626 N N . ILE A 1 83 ? 6.285 -1.076 -3.916 1.00 96.50 83 ILE A N 1
ATOM 627 C CA . ILE A 1 83 ? 5.526 -1.900 -2.983 1.00 96.50 83 ILE A CA 1
ATOM 628 C C . ILE A 1 83 ? 4.743 -0.998 -2.032 1.00 96.50 83 ILE A C 1
ATOM 630 O O . ILE A 1 83 ? 5.326 -0.229 -1.276 1.00 96.50 83 ILE A O 1
ATOM 634 N N . THR A 1 84 ? 3.420 -1.141 -2.016 1.00 94.94 84 THR A N 1
ATOM 635 C CA . THR A 1 84 ? 2.521 -0.389 -1.122 1.00 94.94 84 THR A CA 1
ATOM 636 C C . THR A 1 84 ? 1.496 -1.338 -0.516 1.00 94.94 84 THR A C 1
ATOM 638 O O . THR A 1 84 ? 1.069 -2.293 -1.169 1.00 94.94 84 THR A O 1
ATOM 641 N N . GLY A 1 85 ? 1.154 -1.180 0.767 1.00 93.88 85 GLY A N 1
ATOM 642 C CA . GLY A 1 85 ? 0.236 -2.110 1.444 1.00 93.88 85 GLY A CA 1
ATOM 643 C C . GLY A 1 85 ? 0.659 -3.592 1.361 1.00 93.88 85 GLY A C 1
ATOM 644 O O . GLY A 1 85 ? -0.172 -4.497 1.458 1.00 93.88 85 GLY A O 1
ATOM 645 N N . GLY A 1 86 ? 1.951 -3.868 1.141 1.00 94.81 86 GLY A N 1
ATOM 646 C CA . GLY A 1 86 ? 2.492 -5.211 0.908 1.00 94.81 86 GLY A CA 1
ATOM 647 C C . GLY A 1 86 ? 2.157 -5.815 -0.459 1.00 94.81 86 GLY A C 1
ATOM 648 O O . GLY A 1 86 ? 2.210 -7.039 -0.595 1.00 94.81 86 GLY A O 1
ATOM 649 N N . THR A 1 87 ? 1.802 -4.985 -1.441 1.00 95.56 87 THR A N 1
ATOM 650 C CA . THR A 1 87 ? 1.405 -5.383 -2.797 1.00 95.56 87 THR A CA 1
ATOM 651 C C . THR A 1 87 ? 2.311 -4.770 -3.863 1.00 95.56 87 THR A C 1
ATOM 653 O O . THR A 1 87 ? 2.779 -3.642 -3.710 1.00 95.56 87 THR A O 1
ATOM 656 N N . THR A 1 88 ? 2.553 -5.508 -4.945 1.00 95.56 88 THR A N 1
ATOM 657 C CA . THR A 1 88 ? 3.285 -5.040 -6.134 1.00 95.56 88 THR A CA 1
ATOM 658 C C . THR A 1 88 ? 2.368 -4.249 -7.071 1.00 95.56 88 THR A C 1
ATOM 660 O O . THR A 1 88 ? 1.141 -4.360 -6.968 1.00 95.56 88 THR A O 1
ATOM 663 N N . PRO A 1 89 ? 2.912 -3.513 -8.059 1.00 95.38 89 PRO A N 1
ATOM 664 C CA . PRO A 1 89 ? 2.093 -2.832 -9.061 1.00 95.38 89 PRO A CA 1
ATOM 665 C C . PRO A 1 89 ? 1.151 -3.787 -9.801 1.00 95.38 89 PRO A C 1
ATOM 667 O O . PRO A 1 89 ? -0.012 -3.462 -10.035 1.00 95.38 89 PRO A O 1
ATOM 670 N N . GLY A 1 90 ? 1.632 -4.991 -10.135 1.00 94.06 90 GLY A N 1
ATOM 671 C CA . GLY A 1 90 ? 0.833 -6.035 -10.778 1.00 94.06 90 GLY A CA 1
ATOM 672 C C . GLY A 1 90 ? -0.346 -6.495 -9.920 1.00 94.06 90 GLY A C 1
ATOM 673 O O . GLY A 1 90 ? -1.473 -6.551 -10.407 1.00 94.06 90 GLY A O 1
ATOM 674 N N . GLU A 1 91 ? -0.123 -6.748 -8.630 1.00 95.25 91 GLU A N 1
ATOM 675 C CA . GLU A 1 91 ? -1.191 -7.141 -7.702 1.00 95.25 91 GLU A CA 1
ATOM 676 C C . GLU A 1 91 ? -2.208 -6.020 -7.502 1.00 95.25 91 GLU A C 1
ATOM 678 O O . GLU A 1 91 ? -3.412 -6.268 -7.562 1.00 95.25 91 GLU A O 1
ATOM 683 N N . ARG A 1 92 ? -1.752 -4.769 -7.362 1.00 96.12 92 ARG A N 1
ATOM 684 C CA . ARG A 1 92 ? -2.671 -3.628 -7.284 1.00 96.12 92 ARG A CA 1
ATOM 685 C C . ARG A 1 92 ? -3.519 -3.509 -8.536 1.00 96.12 92 ARG A C 1
ATOM 687 O O . ARG A 1 92 ? -4.705 -3.200 -8.434 1.00 96.12 92 ARG A O 1
ATOM 694 N N . ARG A 1 93 ? -2.957 -3.749 -9.732 1.00 95.31 93 ARG A N 1
ATOM 695 C CA . ARG A 1 93 ? -3.730 -3.756 -10.997 1.00 95.31 93 ARG A CA 1
ATOM 696 C C . ARG A 1 93 ? -4.837 -4.803 -10.980 1.00 95.31 93 ARG A C 1
ATOM 698 O O . ARG A 1 93 ? -5.908 -4.555 -11.526 1.00 95.31 93 ARG A O 1
ATOM 705 N N . VAL A 1 94 ? -4.599 -5.961 -10.370 1.00 95.56 94 VAL A N 1
ATOM 706 C CA . VAL A 1 94 ? -5.633 -6.990 -10.193 1.00 95.56 94 VAL A CA 1
ATOM 707 C C . VAL A 1 94 ? -6.700 -6.514 -9.205 1.00 95.56 94 VAL A C 1
ATOM 709 O O . VAL A 1 94 ? -7.877 -6.533 -9.553 1.00 95.56 94 VAL A O 1
ATOM 712 N N . LEU A 1 95 ? -6.299 -6.014 -8.034 1.00 95.31 95 LEU A N 1
ATOM 713 C CA . LEU A 1 95 ? -7.217 -5.531 -6.994 1.00 95.31 95 LEU A CA 1
ATOM 714 C C . LEU A 1 95 ? -8.117 -4.392 -7.479 1.00 95.31 95 LEU A C 1
ATOM 716 O O . LEU A 1 95 ? -9.333 -4.468 -7.340 1.00 95.31 95 LEU A O 1
ATOM 720 N N . HIS A 1 96 ? -7.536 -3.382 -8.126 1.00 94.00 96 HIS A N 1
ATOM 721 C CA . HIS A 1 96 ? -8.285 -2.249 -8.667 1.00 94.00 96 HIS A CA 1
ATOM 722 C C . HIS A 1 96 ? -9.303 -2.684 -9.727 1.00 94.00 96 HIS A C 1
ATOM 724 O O . HIS A 1 96 ? -10.445 -2.244 -9.693 1.00 94.00 96 HIS A O 1
ATOM 730 N N . ARG A 1 97 ? -8.924 -3.578 -10.657 1.00 94.56 97 ARG A N 1
ATOM 731 C CA . ARG A 1 97 ? -9.866 -4.107 -11.662 1.00 94.56 97 ARG A CA 1
ATOM 732 C C . ARG A 1 97 ? -10.995 -4.924 -11.037 1.00 94.56 97 ARG A C 1
ATOM 734 O O . ARG A 1 97 ? -12.092 -4.932 -11.576 1.00 94.56 97 ARG A O 1
ATOM 741 N N . ALA A 1 98 ? -10.719 -5.603 -9.928 1.00 95.00 98 ALA A N 1
ATOM 742 C CA . ALA A 1 98 ? -11.716 -6.354 -9.177 1.00 95.00 98 ALA A CA 1
ATOM 743 C C . ALA A 1 98 ? -12.564 -5.473 -8.238 1.00 95.00 98 ALA A C 1
ATOM 745 O O . ALA A 1 98 ? -13.520 -5.976 -7.656 1.00 95.00 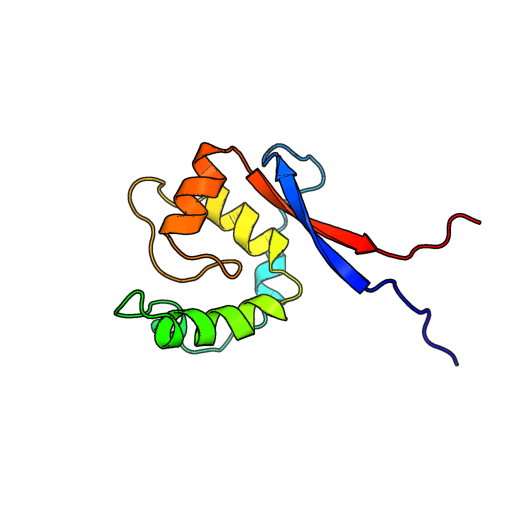98 ALA A O 1
ATOM 746 N N . GLY A 1 99 ? -12.221 -4.190 -8.060 1.00 93.75 99 GLY A N 1
ATOM 747 C CA . GLY A 1 99 ? -12.874 -3.314 -7.086 1.00 93.75 99 GLY A CA 1
ATOM 748 C C . GLY A 1 99 ? -12.678 -3.780 -5.641 1.00 93.75 99 GLY A C 1
ATOM 749 O O . GLY A 1 99 ? -13.594 -3.649 -4.834 1.00 93.75 99 GLY A O 1
ATOM 750 N N . LEU A 1 100 ? -11.515 -4.358 -5.318 1.00 94.12 100 LEU A N 1
ATOM 751 C CA . LEU A 1 100 ? -11.210 -4.936 -4.006 1.00 94.12 100 LEU A CA 1
ATOM 752 C C . LEU A 1 100 ? -10.098 -4.172 -3.279 1.00 94.12 100 LEU A C 1
ATOM 754 O O . LEU A 1 100 ? -9.150 -3.693 -3.899 1.00 94.12 100 LEU A O 1
ATOM 758 N N . THR A 1 101 ? -10.175 -4.147 -1.950 1.00 92.25 101 THR A N 1
ATOM 759 C CA . THR A 1 101 ? -9.119 -3.678 -1.042 1.00 92.25 101 THR A CA 1
ATOM 760 C C . THR A 1 101 ? -8.990 -4.610 0.171 1.00 92.25 101 THR A C 1
ATOM 762 O O . THR A 1 101 ? -9.639 -5.656 0.237 1.00 92.25 101 THR A O 1
ATOM 765 N N . LEU A 1 102 ? -8.121 -4.263 1.121 1.00 89.44 102 LEU A N 1
ATOM 766 C CA . LEU A 1 102 ? -7.979 -4.955 2.397 1.00 89.44 102 LEU A CA 1
ATOM 767 C C . LEU A 1 102 ? -8.725 -4.214 3.512 1.00 89.44 102 LEU A C 1
ATOM 769 O O . LEU A 1 102 ? -8.636 -2.995 3.615 1.00 89.44 102 LEU A O 1
ATOM 773 N N . SER A 1 103 ? -9.369 -4.971 4.397 1.00 85.81 103 SER A N 1
ATOM 774 C CA . SER A 1 103 ? -9.874 -4.501 5.691 1.00 85.81 103 SER A CA 1
ATOM 775 C C . SER A 1 103 ? -9.313 -5.365 6.825 1.00 85.81 103 SER A C 1
ATOM 777 O O . SER A 1 103 ? -8.959 -6.532 6.614 1.00 85.81 103 SER A O 1
ATOM 779 N N . VAL A 1 104 ? -9.179 -4.784 8.020 1.00 82.38 104 VAL A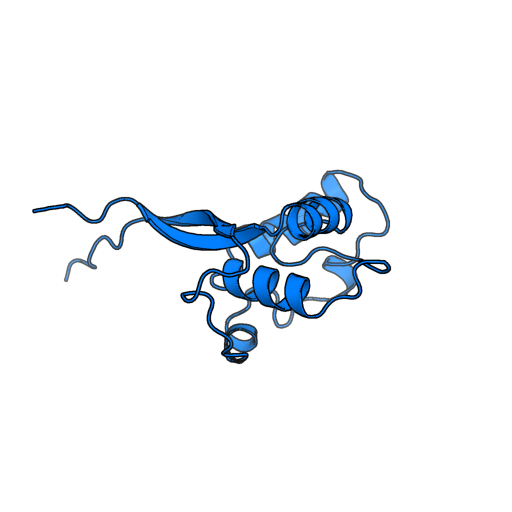 N 1
ATOM 780 C CA . VAL A 1 104 ? -8.751 -5.498 9.232 1.00 82.38 104 VAL A CA 1
ATOM 781 C C . VAL A 1 104 ? -9.989 -6.068 9.917 1.00 82.38 104 VAL A C 1
ATOM 783 O O . VAL A 1 104 ? -10.937 -5.349 10.209 1.00 82.38 104 VAL A O 1
ATOM 786 N N . SER A 1 105 ? -9.979 -7.363 10.209 1.00 77.56 105 SER A N 1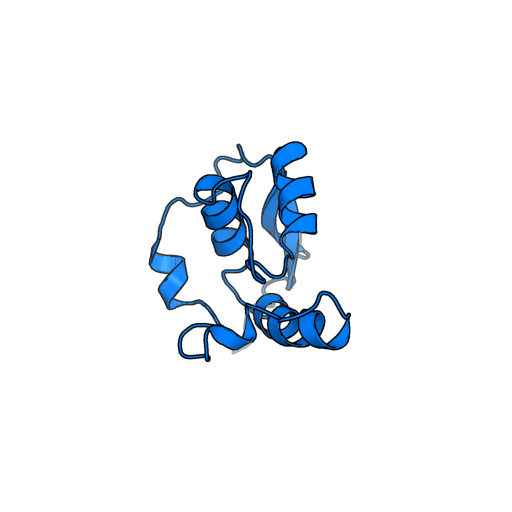
ATOM 787 C CA . SER A 1 105 ? -10.990 -8.027 11.037 1.00 77.56 105 SER A CA 1
ATOM 788 C C . SER A 1 105 ? -10.300 -8.757 12.185 1.00 77.56 105 SER A C 1
ATOM 790 O O . SER A 1 105 ? -9.175 -9.222 12.034 1.00 77.56 105 SER A O 1
ATOM 792 N N . THR A 1 106 ? -10.953 -8.910 13.330 1.00 75.12 106 THR A N 1
ATOM 793 C CA . THR A 1 106 ? -10.455 -9.760 14.419 1.00 75.12 106 THR A CA 1
ATOM 794 C C . THR A 1 106 ? -11.038 -11.164 14.276 1.00 75.12 106 THR A C 1
ATOM 796 O O . THR A 1 106 ? -12.248 -11.340 14.152 1.00 75.12 106 THR A O 1
ATOM 799 N N . VAL A 1 107 ? -10.182 -12.189 14.254 1.00 63.69 107 VAL A N 1
ATOM 800 C CA . VAL A 1 107 ? -10.632 -13.589 14.347 1.00 63.69 107 VAL A CA 1
ATOM 801 C C . VAL A 1 107 ? -10.437 -14.038 15.790 1.00 63.69 107 VAL A C 1
ATOM 803 O O . VAL A 1 107 ? -9.311 -14.029 16.288 1.00 63.69 107 VAL A O 1
ATOM 806 N N . GLY A 1 108 ? -11.539 -14.404 16.451 1.00 56.53 108 GLY A N 1
ATOM 807 C CA . GLY A 1 108 ? -11.543 -14.890 17.836 1.00 56.53 108 GLY A CA 1
ATOM 808 C C . GLY A 1 108 ? -12.117 -13.921 18.874 1.00 56.53 108 GLY A C 1
ATOM 809 O O . GLY A 1 108 ? -11.602 -13.869 19.982 1.00 56.53 108 GLY A O 1
ATOM 810 N N . GLY A 1 109 ? -13.146 -13.141 18.532 1.00 52.19 109 GLY A N 1
ATOM 811 C CA . GLY A 1 109 ? -14.061 -12.636 19.558 1.00 52.19 109 GLY A CA 1
ATOM 812 C C . GLY A 1 109 ? -15.065 -13.740 19.865 1.00 52.19 109 GLY A C 1
ATOM 813 O O . GLY A 1 109 ? -15.832 -14.097 18.973 1.00 52.19 109 GLY A O 1
ATOM 814 N N . ASP A 1 110 ? -15.007 -14.320 21.063 1.00 48.09 110 ASP A N 1
ATOM 815 C CA . ASP A 1 110 ? -16.023 -15.258 21.541 1.00 48.09 110 ASP A CA 1
ATOM 816 C C . ASP A 1 110 ? -17.416 -14.634 21.356 1.00 48.09 110 ASP A C 1
ATOM 818 O O . ASP A 1 110 ? -17.706 -13.556 21.880 1.00 48.09 110 ASP A O 1
ATOM 822 N N . VAL A 1 111 ? -18.272 -15.301 20.577 1.00 52.38 111 VAL A N 1
ATOM 823 C CA . VAL A 1 111 ? -19.718 -15.150 20.742 1.00 52.38 111 VAL A CA 1
ATOM 824 C C . VAL A 1 111 ? -20.047 -15.850 22.054 1.00 52.38 111 VAL A C 1
ATOM 826 O O . VAL A 1 111 ? -19.837 -17.055 22.173 1.00 52.38 111 VAL A O 1
ATOM 829 N N . ALA A 1 112 ? -20.443 -15.055 23.048 1.00 44.53 112 ALA A N 1
ATOM 830 C CA . ALA A 1 112 ? -20.961 -15.550 24.318 1.00 44.53 112 ALA A CA 1
ATOM 831 C C . ALA A 1 112 ? -22.121 -16.534 24.111 1.00 44.53 112 ALA A C 1
ATOM 833 O O . ALA A 1 112 ? -22.899 -16.332 23.146 1.00 44.53 112 ALA A O 1
#

pLDDT: mean 85.25, std 14.22, range [42.0, 96.5]

Foldseek 3Di:
DDDPCQFDKDKDKDALPPPPQDPDPCLVVQFLCPPPDPVLQFFPDPDPVSLVRVLVSLVPRPCLQNFLSVCLVPPDLVDDGGAISSDGNVRSNVQSVVNITIDIDGDDDDPD

Radius of gyration: 15.24 Å; chains: 1; bounding box: 36×26×51 Å

Sequence (112 aa):
MSAPSQGRPVLRLVPITDPTASTDTRWREDAACAGLDTERFFPVDDRAASVETPRRVCRGCPVRAACLTDVLATEDPARRYGITGGTTPGERRVLHRAGLTLSVSTVGGDVA